Protein AF-A0AAV5M7M3-F1 (afdb_monomer)

InterPro domains:
  IPR002885 Pentatricopeptide repeat [PF13812] (5-54)
  IPR011990 Tetratricopeptide-like helical domain superfamily [G3DSA:1.25.40.10] (1-97)

Structure (mmCIF, N/CA/C/O backbone):
data_AF-A0AAV5M7M3-F1
#
_entry.id   AF-A0AAV5M7M3-F1
#
loop_
_atom_site.group_PDB
_atom_site.id
_atom_site.type_symbol
_atom_site.label_atom_id
_atom_site.label_alt_id
_atom_site.label_comp_id
_atom_site.label_asym_id
_atom_site.label_entity_id
_atom_site.label_seq_id
_atom_site.pdbx_PDB_ins_code
_atom_site.Cartn_x
_atom_site.Cartn_y
_atom_site.Cartn_z
_atom_site.occupancy
_atom_site.B_iso_or_equiv
_atom_site.auth_seq_id
_atom_site.auth_comp_id
_atom_site.auth_asym_id
_atom_site.auth_atom_id
_atom_site.pdbx_PDB_model_num
ATOM 1 N N . MET A 1 1 ? -18.476 0.295 30.606 1.00 34.88 1 MET A N 1
ATOM 2 C CA . MET A 1 1 ? -18.534 1.299 29.523 1.00 34.88 1 MET A CA 1
ATOM 3 C C . MET A 1 1 ? -17.554 0.886 28.444 1.00 34.88 1 MET A C 1
ATOM 5 O O . MET A 1 1 ? -16.357 0.912 28.689 1.00 34.88 1 MET A O 1
ATOM 9 N N . LYS A 1 2 ? -18.051 0.419 27.298 1.00 36.88 2 LYS A N 1
ATOM 10 C CA . LYS A 1 2 ? -17.231 0.158 26.115 1.00 36.88 2 LYS A CA 1
ATOM 11 C C . LYS A 1 2 ? -17.324 1.443 25.297 1.00 36.88 2 LYS A C 1
ATOM 13 O O . LYS A 1 2 ? -18.397 1.744 24.792 1.00 36.88 2 LYS A O 1
ATOM 18 N N . PHE A 1 3 ? -16.280 2.268 25.300 1.00 45.84 3 PHE A N 1
ATOM 19 C CA . PHE A 1 3 ? -16.227 3.384 24.362 1.00 45.84 3 PHE A CA 1
ATOM 20 C C . PHE A 1 3 ? -16.060 2.755 22.980 1.00 45.84 3 PHE A C 1
ATOM 22 O O . PHE A 1 3 ? -14.995 2.225 22.670 1.00 45.84 3 PHE A O 1
ATOM 29 N N . GLU A 1 4 ? -17.126 2.736 22.185 1.00 44.97 4 GLU A N 1
ATOM 30 C CA . GLU A 1 4 ? -17.016 2.542 20.742 1.00 44.97 4 GLU A CA 1
ATOM 31 C C . GLU A 1 4 ? -16.310 3.776 20.184 1.00 44.97 4 GLU A C 1
ATOM 33 O O . GLU A 1 4 ? -16.923 4.761 19.784 1.00 44.97 4 GLU A O 1
ATOM 38 N N . ILE A 1 5 ? -14.980 3.762 20.260 1.00 58.16 5 ILE A N 1
ATOM 39 C CA . ILE A 1 5 ? -14.150 4.703 19.524 1.00 58.16 5 ILE A CA 1
ATOM 40 C C . ILE A 1 5 ? -14.152 4.178 18.095 1.00 58.16 5 ILE A C 1
ATOM 42 O O . ILE A 1 5 ? -13.305 3.360 17.741 1.00 58.16 5 ILE A O 1
ATOM 46 N N . THR A 1 6 ? -15.135 4.589 17.296 1.00 62.34 6 THR A N 1
ATOM 47 C CA . THR A 1 6 ? -15.094 4.360 15.851 1.00 62.34 6 THR A CA 1
ATOM 48 C C . THR A 1 6 ? -13.824 5.032 15.335 1.00 62.34 6 THR A C 1
ATOM 50 O O . THR A 1 6 ? -13.696 6.256 15.473 1.00 62.34 6 THR A O 1
ATOM 53 N N . PRO A 1 7 ? -12.841 4.277 14.818 1.00 70.00 7 PRO A N 1
ATOM 54 C CA . PRO A 1 7 ? -11.590 4.869 14.386 1.00 70.00 7 PRO A CA 1
ATOM 55 C C . PRO A 1 7 ? -11.879 5.844 13.248 1.00 70.00 7 PRO A C 1
ATOM 57 O O . PRO A 1 7 ? -12.547 5.515 12.269 1.00 70.00 7 PRO A O 1
ATOM 60 N N . SER A 1 8 ? -11.404 7.078 13.386 1.00 83.62 8 SER A N 1
ATOM 61 C CA . SER A 1 8 ? -11.532 8.054 12.309 1.00 83.62 8 SER A CA 1
ATOM 62 C C . SER A 1 8 ? -10.605 7.681 11.149 1.00 83.62 8 SER A C 1
ATOM 64 O O . SER A 1 8 ? -9.599 6.990 11.336 1.00 83.62 8 SER A O 1
ATOM 66 N N . LEU A 1 9 ? -10.881 8.200 9.950 1.00 86.69 9 LEU A N 1
ATOM 67 C CA . LEU A 1 9 ? -9.973 8.028 8.814 1.00 86.69 9 LEU A CA 1
ATOM 68 C C . LEU A 1 9 ? -8.552 8.530 9.130 1.00 86.69 9 LEU A C 1
ATOM 70 O O . LEU A 1 9 ? -7.577 7.922 8.697 1.00 86.69 9 LEU A O 1
ATOM 74 N N . GLU A 1 10 ? -8.422 9.599 9.921 1.00 87.00 10 GLU A N 1
ATOM 75 C CA . GLU A 1 10 ? -7.118 10.095 10.380 1.00 87.00 10 GLU A CA 1
ATOM 76 C C . GLU A 1 10 ? -6.425 9.112 11.324 1.00 87.00 10 GLU A C 1
ATOM 78 O O . GLU A 1 10 ? -5.230 8.863 11.185 1.00 87.00 10 GLU A O 1
ATOM 83 N N . SER A 1 11 ? -7.173 8.468 12.223 1.00 89.50 11 SER A N 1
ATOM 84 C CA . SER A 1 11 ? -6.635 7.406 13.081 1.00 89.50 11 SER A CA 1
ATOM 85 C C . SER A 1 11 ? -6.074 6.256 12.241 1.00 89.50 11 SER A C 1
ATOM 87 O O . SER A 1 11 ? -4.975 5.773 12.507 1.00 89.50 11 SER A O 1
ATOM 89 N N . TYR A 1 12 ? -6.779 5.862 11.178 1.00 92.00 12 TYR A N 1
ATOM 90 C CA . TYR A 1 12 ? -6.289 4.851 10.246 1.00 92.00 12 TYR A CA 1
ATOM 91 C C . TYR A 1 12 ? -5.041 5.282 9.474 1.00 92.00 12 TYR A C 1
ATOM 93 O O . TYR A 1 12 ? -4.117 4.479 9.328 1.00 92.00 12 TYR A O 1
ATOM 101 N N . LYS A 1 13 ? -4.967 6.540 9.019 1.00 91.12 13 LYS A N 1
ATOM 102 C CA . LYS A 1 13 ? -3.761 7.076 8.364 1.00 91.12 13 LYS A CA 1
ATOM 103 C C . LYS A 1 13 ? -2.543 6.972 9.269 1.00 91.12 13 LYS A C 1
ATOM 105 O O . LYS A 1 13 ? -1.495 6.511 8.820 1.00 91.12 13 LYS A O 1
ATOM 110 N N . GLU A 1 14 ? -2.679 7.372 10.529 1.00 91.81 14 GLU A N 1
ATOM 111 C CA . GLU A 1 14 ? -1.580 7.307 11.493 1.00 91.81 14 GLU A CA 1
ATOM 112 C C . GLU A 1 14 ? -1.177 5.860 11.799 1.00 91.81 14 GLU A C 1
ATOM 114 O O . GLU A 1 14 ? 0.015 5.549 11.823 1.00 91.81 14 GLU A O 1
ATOM 119 N N . LEU A 1 15 ? -2.141 4.940 11.922 1.00 93.12 15 LEU A N 1
ATOM 120 C CA . LEU A 1 15 ? -1.844 3.515 12.086 1.00 93.12 15 LEU A CA 1
ATOM 121 C C . LEU A 1 15 ? -1.104 2.932 10.876 1.00 93.12 15 LEU A C 1
ATOM 123 O O . LEU A 1 15 ? -0.142 2.185 11.059 1.00 93.12 15 LEU A O 1
ATOM 127 N N . ILE A 1 16 ? -1.500 3.286 9.649 1.00 94.19 16 ILE A N 1
ATOM 128 C CA . ILE A 1 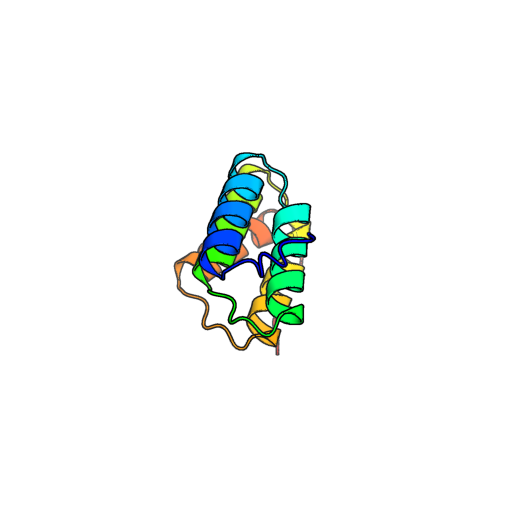16 ? -0.799 2.858 8.430 1.00 94.19 16 ILE A CA 1
ATOM 129 C C . ILE A 1 16 ? 0.631 3.397 8.426 1.00 94.19 16 ILE A C 1
ATOM 131 O O . ILE A 1 16 ? 1.561 2.614 8.241 1.00 94.19 16 ILE A O 1
ATOM 135 N N . LYS A 1 17 ? 0.830 4.696 8.687 1.00 92.81 17 LYS A N 1
ATOM 136 C CA . LYS A 1 17 ? 2.173 5.299 8.767 1.00 92.81 17 LYS A CA 1
ATOM 137 C C . LYS A 1 17 ? 3.045 4.593 9.801 1.00 92.81 17 LYS A C 1
ATOM 139 O O . LYS A 1 17 ? 4.188 4.255 9.501 1.00 92.81 17 LYS A O 1
ATOM 144 N N . PHE A 1 18 ? 2.499 4.331 10.988 1.00 94.44 18 PHE A N 1
ATOM 145 C CA . PHE A 1 18 ? 3.191 3.605 12.050 1.00 94.44 18 PHE A CA 1
ATOM 146 C C . PHE A 1 18 ? 3.557 2.173 11.636 1.00 9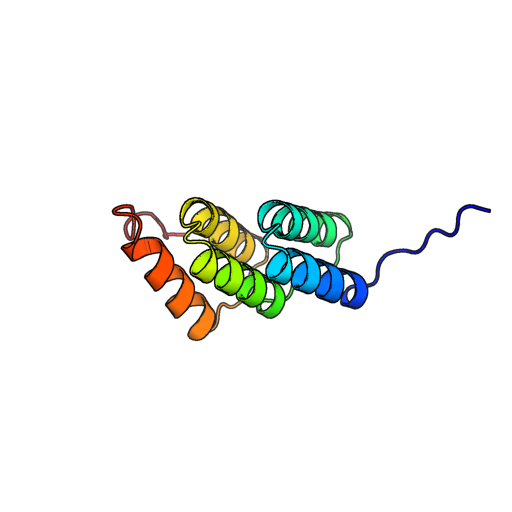4.44 18 PHE A C 1
ATOM 148 O O . PHE A 1 18 ? 4.665 1.703 11.901 1.00 94.44 18 PHE A O 1
ATOM 155 N N . CYS A 1 19 ? 2.651 1.465 10.959 1.00 93.81 19 CYS A N 1
ATOM 156 C CA . CYS A 1 19 ? 2.928 0.125 10.448 1.00 93.81 19 CYS A CA 1
ATOM 157 C C . CYS A 1 19 ? 4.026 0.152 9.378 1.00 93.81 19 CYS A C 1
ATOM 159 O O . CYS A 1 19 ? 4.928 -0.684 9.420 1.00 93.81 19 CYS A O 1
ATOM 161 N N . CYS A 1 20 ? 3.989 1.126 8.467 1.00 92.88 20 CYS A N 1
ATOM 162 C CA . CYS A 1 20 ? 5.003 1.328 7.435 1.00 92.88 20 CYS A CA 1
ATOM 163 C C . CYS A 1 20 ? 6.387 1.595 8.040 1.00 92.88 20 CYS A C 1
ATOM 165 O O . CYS A 1 20 ? 7.335 0.890 7.698 1.00 92.88 20 CYS A O 1
ATOM 167 N N . SER A 1 21 ? 6.499 2.526 8.996 1.00 91.94 21 SER A N 1
ATOM 168 C CA . SER A 1 21 ? 7.772 2.825 9.673 1.00 91.94 21 SER A CA 1
ATOM 169 C C . SER A 1 21 ? 8.287 1.655 10.519 1.00 91.94 21 SER A C 1
ATOM 171 O O . SER A 1 21 ? 9.493 1.468 10.658 1.00 91.94 21 SER A O 1
ATOM 173 N N . SER A 1 22 ? 7.381 0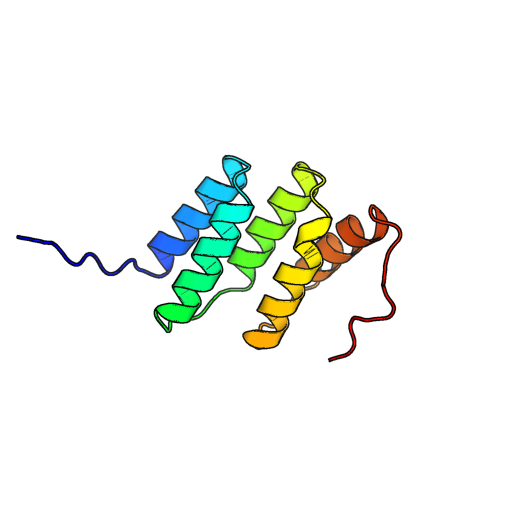.815 11.026 1.00 92.38 22 SER A N 1
ATOM 174 C CA . SER A 1 22 ? 7.707 -0.410 11.766 1.00 92.38 22 SER A CA 1
ATOM 175 C C . SER A 1 22 ? 7.955 -1.633 10.872 1.00 92.38 22 SER A C 1
ATOM 177 O O . SER A 1 22 ? 8.079 -2.740 11.395 1.00 92.38 22 SER A O 1
ATOM 179 N N . ARG A 1 23 ? 7.979 -1.474 9.539 1.00 87.31 23 ARG A N 1
ATOM 180 C CA . ARG A 1 23 ? 8.102 -2.565 8.548 1.00 87.31 23 ARG A CA 1
ATOM 181 C C . ARG A 1 23 ? 7.016 -3.650 8.660 1.00 87.31 23 ARG A C 1
ATOM 183 O O . ARG A 1 23 ? 7.180 -4.764 8.177 1.00 87.31 23 ARG A O 1
ATOM 190 N N . LYS A 1 24 ? 5.868 -3.333 9.262 1.00 90.94 24 LYS A N 1
ATOM 191 C CA . LYS A 1 24 ? 4.713 -4.234 9.416 1.00 90.94 24 LYS A CA 1
ATOM 192 C C . LYS A 1 24 ? 3.744 -4.062 8.249 1.00 90.94 24 LYS A C 1
ATOM 194 O O . LYS A 1 24 ? 2.583 -3.701 8.434 1.00 90.94 24 LYS A O 1
ATOM 199 N N . VAL A 1 25 ? 4.222 -4.295 7.029 1.00 90.00 25 VAL A N 1
ATOM 200 C CA . VAL A 1 25 ? 3.471 -3.914 5.824 1.00 90.00 25 VAL A CA 1
ATOM 201 C C . VAL A 1 25 ? 2.198 -4.745 5.615 1.00 90.00 25 VAL A C 1
ATOM 203 O O . VAL A 1 25 ? 1.183 -4.216 5.167 1.00 90.00 25 VAL A O 1
ATOM 206 N N . GLN A 1 26 ? 2.204 -6.019 6.016 1.00 90.12 26 GLN A N 1
ATOM 207 C CA . GLN A 1 26 ? 0.995 -6.857 6.011 1.00 90.12 26 GLN A CA 1
ATOM 208 C C . GLN A 1 26 ? -0.113 -6.259 6.885 1.00 90.12 26 GLN A C 1
ATOM 210 O O . GLN A 1 26 ? -1.247 -6.135 6.440 1.00 90.12 26 GLN A O 1
ATOM 215 N N . LEU A 1 27 ? 0.237 -5.795 8.090 1.00 92.38 27 LEU A N 1
ATOM 216 C CA . LEU A 1 27 ? -0.721 -5.166 8.996 1.00 92.38 27 LEU A CA 1
ATOM 217 C C . LEU A 1 27 ? -1.275 -3.862 8.406 1.00 92.38 27 LEU A C 1
ATOM 219 O O . LEU A 1 27 ? -2.467 -3.595 8.522 1.00 92.38 27 LEU A O 1
ATOM 223 N N . ALA A 1 28 ? -0.438 -3.077 7.717 1.00 93.81 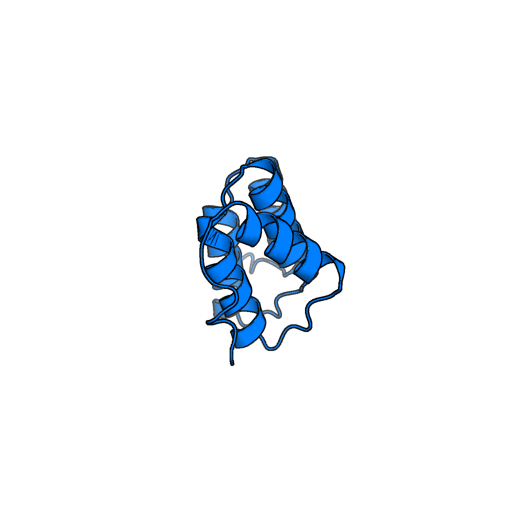28 ALA A N 1
ATOM 224 C CA . ALA A 1 28 ? -0.896 -1.883 7.007 1.00 93.81 28 ALA A CA 1
ATOM 225 C C . ALA A 1 28 ? -1.934 -2.220 5.918 1.00 93.81 28 ALA A C 1
ATOM 227 O O . ALA A 1 28 ? -2.923 -1.507 5.765 1.00 93.81 28 ALA A O 1
ATOM 228 N N . LEU A 1 29 ? -1.749 -3.326 5.192 1.00 91.50 29 LEU A N 1
ATOM 229 C CA . LEU A 1 29 ? -2.717 -3.816 4.205 1.00 91.50 29 LEU A CA 1
ATOM 230 C C . LEU A 1 29 ? -4.008 -4.332 4.842 1.00 91.50 29 LEU A C 1
ATOM 232 O O . LEU A 1 29 ? -5.078 -4.181 4.254 1.00 91.50 29 LEU A O 1
ATOM 236 N N . ASP A 1 30 ? -3.931 -4.945 6.018 1.00 92.31 30 ASP A N 1
ATOM 237 C CA . ASP A 1 30 ? -5.116 -5.406 6.740 1.00 92.31 30 ASP A CA 1
ATOM 238 C C . ASP A 1 30 ? -5.942 -4.223 7.253 1.00 92.31 30 ASP A C 1
ATOM 240 O O . ASP A 1 30 ? -7.163 -4.220 7.104 1.00 92.31 30 ASP A O 1
ATOM 244 N N . ILE A 1 31 ? -5.276 -3.158 7.710 1.00 93.12 31 ILE A N 1
ATOM 245 C CA . ILE A 1 31 ? -5.922 -1.884 8.044 1.00 93.12 31 ILE A CA 1
ATOM 246 C C . ILE A 1 31 ? -6.641 -1.287 6.825 1.00 93.12 31 ILE A C 1
ATOM 248 O O . ILE A 1 31 ? -7.768 -0.820 6.949 1.00 93.12 31 ILE A O 1
ATOM 252 N N . VAL A 1 32 ? -6.040 -1.340 5.634 1.00 92.62 32 VAL A N 1
ATOM 253 C CA . VAL A 1 32 ? -6.694 -0.883 4.395 1.00 92.62 32 VAL A CA 1
ATOM 254 C C . VAL A 1 32 ? -7.993 -1.653 4.106 1.00 92.62 32 VAL A C 1
ATOM 256 O O . VAL A 1 32 ? -8.991 -1.053 3.699 1.00 92.62 32 VAL A O 1
ATOM 259 N N . ASN A 1 33 ? -8.023 -2.965 4.365 1.00 90.56 33 ASN A N 1
ATOM 260 C CA . ASN A 1 33 ? -9.260 -3.741 4.230 1.00 90.56 33 ASN A CA 1
ATOM 261 C C . ASN A 1 33 ? -10.286 -3.336 5.296 1.00 90.56 33 ASN A C 1
ATOM 263 O O . ASN A 1 33 ? -11.469 -3.251 4.980 1.00 90.56 33 ASN A O 1
ATOM 267 N N . GLN A 1 34 ? -9.847 -3.024 6.521 1.00 91.50 34 GLN A N 1
ATOM 268 C CA . GLN A 1 34 ? -10.737 -2.547 7.583 1.00 91.50 34 GLN A CA 1
ATOM 269 C C . GLN A 1 34 ? -11.397 -1.208 7.227 1.00 91.50 34 GLN A C 1
ATOM 271 O O . GLN A 1 34 ? -12.607 -1.089 7.356 1.00 91.50 34 GLN A O 1
ATOM 276 N N . ILE A 1 35 ? -10.642 -0.237 6.693 1.00 90.69 35 ILE A N 1
ATOM 277 C CA . ILE A 1 35 ? -11.193 1.047 6.204 1.00 90.69 35 ILE A CA 1
ATOM 278 C C . ILE A 1 35 ? -12.352 0.793 5.229 1.00 90.69 35 ILE A C 1
ATOM 280 O O . ILE A 1 35 ? -13.382 1.459 5.279 1.00 90.69 35 ILE A O 1
ATOM 284 N N . SER A 1 36 ? -12.183 -0.205 4.361 1.00 86.44 36 SER A N 1
ATOM 285 C CA . SER A 1 36 ? -13.173 -0.588 3.355 1.00 86.44 36 SER A CA 1
ATOM 286 C C . SER A 1 36 ? -14.413 -1.236 3.975 1.00 86.44 36 SER A C 1
ATOM 288 O O . SER A 1 36 ? -15.531 -0.933 3.566 1.00 86.44 36 SER A O 1
ATOM 290 N N . GLN A 1 37 ? -14.224 -2.109 4.969 1.00 88.81 37 GLN A N 1
ATOM 291 C CA . GLN A 1 37 ? -15.311 -2.738 5.729 1.00 88.81 37 GLN A CA 1
ATOM 292 C C . GLN A 1 37 ? -16.112 -1.720 6.542 1.00 88.81 37 GLN A C 1
ATOM 294 O O . GLN A 1 37 ? -17.329 -1.848 6.653 1.00 88.81 37 GLN A O 1
ATOM 299 N N . ASP A 1 38 ? -15.445 -0.678 7.028 1.00 87.62 38 ASP A N 1
ATOM 300 C CA . ASP A 1 38 ? -16.060 0.411 7.785 1.00 87.62 38 ASP A CA 1
ATOM 301 C C . ASP A 1 38 ? -16.745 1.449 6.875 1.00 87.62 38 ASP A C 1
ATOM 303 O O . ASP A 1 38 ? -17.258 2.462 7.350 1.00 87.62 38 ASP A O 1
ATOM 307 N N . GLY A 1 39 ? -16.756 1.223 5.554 1.00 86.44 39 GLY A N 1
ATOM 308 C CA . GLY A 1 39 ? -17.376 2.118 4.573 1.00 86.44 39 GLY A CA 1
ATOM 309 C C . GLY A 1 39 ? -16.655 3.460 4.415 1.00 86.44 39 GLY A C 1
ATOM 310 O O . GLY A 1 39 ? -17.226 4.411 3.879 1.00 86.44 39 GLY A O 1
ATOM 311 N N . LEU A 1 40 ? -15.411 3.559 4.885 1.00 88.62 40 LEU A N 1
ATOM 312 C CA . LEU A 1 40 ? -14.601 4.765 4.796 1.00 88.62 40 LEU A CA 1
ATOM 313 C C . LEU A 1 40 ? -13.868 4.839 3.451 1.00 88.62 40 LEU A C 1
ATOM 315 O O . LEU A 1 40 ? -13.520 3.835 2.828 1.00 88.62 40 LEU A O 1
ATOM 319 N N . SER A 1 41 ? -13.600 6.065 3.000 1.00 87.50 41 SER A N 1
ATOM 320 C CA . SER A 1 41 ? -12.908 6.295 1.731 1.00 87.50 41 SER A CA 1
ATOM 321 C C . SER A 1 41 ? -11.394 6.192 1.900 1.00 87.50 41 SER A C 1
ATOM 323 O O . SER A 1 4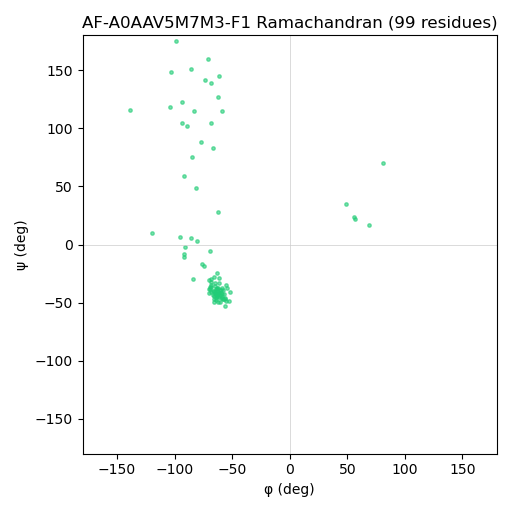1 ? -10.765 7.005 2.583 1.00 87.50 41 SER A O 1
ATOM 325 N N . LEU A 1 42 ? -10.803 5.189 1.256 1.00 91.25 42 LEU A N 1
ATOM 326 C CA . LEU A 1 42 ? -9.360 5.008 1.186 1.00 91.25 42 LEU A CA 1
ATOM 327 C C . LEU A 1 42 ? -8.713 6.114 0.339 1.00 91.25 42 LEU A C 1
ATOM 329 O O . LEU A 1 42 ? -9.216 6.460 -0.727 1.00 91.25 42 LEU A O 1
ATOM 333 N N . SER A 1 43 ? -7.562 6.640 0.768 1.00 91.38 43 SER A N 1
ATOM 334 C CA . SER A 1 43 ? -6.811 7.620 -0.026 1.00 91.38 43 SER A CA 1
ATOM 335 C C . SER A 1 43 ? -5.599 7.000 -0.719 1.00 91.38 43 SER A C 1
ATOM 337 O O . SER A 1 43 ? -4.945 6.094 -0.197 1.00 91.38 43 SER A O 1
ATOM 339 N N . ILE A 1 44 ? -5.247 7.538 -1.891 1.00 92.88 44 ILE A N 1
ATOM 340 C CA . ILE A 1 44 ? -4.056 7.099 -2.632 1.00 92.88 44 ILE A CA 1
ATOM 341 C C . ILE A 1 44 ? -2.760 7.337 -1.840 1.00 92.88 44 ILE A C 1
ATOM 343 O O . ILE A 1 44 ? -1.808 6.570 -1.967 1.00 92.88 44 ILE A O 1
ATOM 347 N N . ASP A 1 45 ? -2.730 8.348 -0.969 1.00 91.44 45 ASP A N 1
ATOM 348 C CA . ASP A 1 45 ? -1.570 8.654 -0.127 1.00 91.44 45 ASP A CA 1
ATOM 349 C C . ASP A 1 45 ? -1.270 7.546 0.887 1.00 91.44 45 ASP A C 1
ATOM 351 O O . ASP A 1 45 ? -0.102 7.232 1.123 1.00 91.44 45 ASP A O 1
ATOM 355 N N . MET A 1 46 ? -2.305 6.893 1.432 1.00 92.75 46 MET A N 1
ATOM 356 C CA . MET A 1 46 ? -2.124 5.724 2.301 1.00 92.75 46 MET A CA 1
ATOM 357 C C . MET A 1 46 ? -1.452 4.577 1.541 1.00 92.75 46 MET A C 1
ATOM 359 O O . MET A 1 46 ? -0.522 3.952 2.048 1.00 92.75 46 MET A O 1
ATOM 363 N N . LEU A 1 47 ? -1.866 4.338 0.293 1.00 94.19 47 LEU A N 1
ATOM 364 C CA . LEU A 1 47 ? -1.268 3.306 -0.555 1.00 94.19 47 LEU A CA 1
ATOM 365 C C . LEU A 1 47 ? 0.157 3.662 -0.988 1.00 94.19 47 LEU A C 1
ATOM 367 O O . LEU A 1 47 ? 1.018 2.787 -1.026 1.00 94.19 47 LEU A O 1
ATOM 371 N N . ASN A 1 48 ? 0.440 4.940 -1.251 1.00 94.12 48 ASN A N 1
ATOM 372 C CA . ASN A 1 48 ? 1.794 5.418 -1.533 1.00 94.12 48 ASN A CA 1
ATOM 373 C C . ASN A 1 48 ? 2.734 5.223 -0.336 1.00 94.12 48 ASN A C 1
ATOM 375 O O . ASN A 1 48 ? 3.889 4.847 -0.535 1.00 94.12 48 ASN A O 1
ATOM 379 N N . CYS A 1 49 ? 2.243 5.427 0.892 1.00 94.00 49 CYS A N 1
ATOM 380 C CA . CYS A 1 49 ? 2.996 5.142 2.115 1.00 94.00 49 CYS A CA 1
ATOM 381 C C . CYS A 1 49 ? 3.357 3.651 2.208 1.00 94.00 49 CYS A C 1
ATOM 383 O O . CYS A 1 49 ? 4.512 3.307 2.460 1.00 94.00 49 CYS A O 1
ATOM 385 N N . ILE A 1 50 ? 2.398 2.769 1.917 1.00 94.56 50 ILE A N 1
ATOM 386 C CA . ILE A 1 50 ? 2.628 1.320 1.898 1.00 94.56 50 ILE A CA 1
ATOM 387 C C . ILE A 1 50 ? 3.622 0.930 0.797 1.00 94.56 50 ILE A C 1
ATOM 389 O O . ILE A 1 50 ? 4.567 0.193 1.061 1.00 94.56 50 ILE A O 1
ATOM 393 N N . LEU A 1 51 ? 3.466 1.454 -0.423 1.00 93.00 51 LEU A N 1
ATOM 394 C CA . LEU A 1 51 ? 4.392 1.201 -1.533 1.00 93.00 51 LEU A CA 1
ATOM 395 C C . LEU A 1 51 ? 5.822 1.644 -1.217 1.00 93.00 51 LEU A C 1
ATOM 397 O O . LEU A 1 51 ? 6.767 0.967 -1.613 1.00 93.00 51 LEU A O 1
ATOM 401 N N . HIS A 1 52 ? 5.988 2.761 -0.509 1.00 92.56 52 HIS A N 1
ATOM 402 C CA . HIS A 1 52 ? 7.304 3.212 -0.074 1.00 92.56 52 HIS A CA 1
ATOM 403 C C . HIS A 1 52 ? 7.940 2.221 0.910 1.00 92.56 52 HIS A C 1
ATOM 405 O O . HIS A 1 52 ? 9.067 1.792 0.683 1.00 92.56 52 HIS A O 1
ATOM 411 N N . ALA A 1 53 ? 7.192 1.770 1.921 1.00 92.44 53 ALA A N 1
ATOM 412 C CA . ALA A 1 53 ? 7.679 0.762 2.863 1.00 92.44 53 ALA A CA 1
ATOM 413 C C . ALA A 1 53 ? 8.006 -0.578 2.176 1.00 92.44 53 ALA A C 1
ATOM 415 O O . ALA A 1 53 ? 8.992 -1.227 2.518 1.00 92.44 53 ALA A O 1
ATOM 416 N N . LEU A 1 54 ? 7.221 -0.991 1.172 1.00 90.62 54 LEU A N 1
ATOM 417 C CA . LEU A 1 54 ? 7.537 -2.172 0.358 1.00 90.62 54 LEU A CA 1
ATOM 418 C C . LEU A 1 54 ? 8.856 -2.010 -0.401 1.00 90.62 54 LEU A C 1
ATOM 420 O O . LEU A 1 54 ? 9.627 -2.965 -0.490 1.00 90.62 54 LEU A O 1
ATOM 424 N N . GLU A 1 55 ? 9.121 -0.820 -0.947 1.00 89.19 55 GLU A N 1
ATOM 425 C CA . GLU A 1 55 ? 10.363 -0.511 -1.664 1.00 89.19 55 GLU A CA 1
ATOM 426 C C . GLU A 1 55 ? 11.589 -0.607 -0.752 1.00 89.19 55 GLU A C 1
ATOM 428 O O . GLU A 1 55 ? 12.582 -1.217 -1.154 1.00 89.19 55 GLU A O 1
ATOM 433 N N . GLU A 1 56 ? 11.493 -0.091 0.476 1.00 88.62 56 GLU A N 1
ATOM 434 C CA . GLU A 1 56 ? 12.551 -0.166 1.495 1.00 88.62 56 GLU A CA 1
ATOM 435 C C . GLU A 1 56 ? 12.762 -1.579 2.058 1.00 88.62 56 GLU A C 1
ATOM 437 O O . GLU A 1 56 ? 13.875 -1.941 2.443 1.00 88.62 56 GLU A O 1
ATOM 442 N N . ASN A 1 57 ? 11.704 -2.393 2.103 1.00 85.00 57 ASN A N 1
ATOM 443 C CA . ASN A 1 57 ? 11.761 -3.778 2.583 1.00 85.00 57 ASN A CA 1
ATOM 444 C C . ASN A 1 57 ? 12.042 -4.797 1.469 1.00 85.00 57 ASN A C 1
ATOM 446 O O . ASN A 1 57 ? 12.156 -5.987 1.747 1.00 85.00 57 ASN A O 1
ATOM 450 N N . HIS A 1 58 ? 12.151 -4.353 0.211 1.00 83.00 58 HIS A N 1
ATOM 451 C CA . HIS A 1 58 ? 12.278 -5.213 -0.972 1.00 83.00 58 HIS A CA 1
ATOM 452 C C . HIS A 1 58 ? 11.136 -6.244 -1.126 1.00 83.00 58 HIS A C 1
ATOM 454 O O . HIS A 1 58 ? 11.274 -7.253 -1.823 1.00 83.00 58 HIS A O 1
ATOM 460 N N . GLU A 1 59 ? 9.971 -5.976 -0.530 1.00 81.56 59 GLU A N 1
ATOM 461 C CA . GLU A 1 59 ? 8.810 -6.871 -0.513 1.00 81.56 59 GLU A CA 1
ATOM 462 C C . GLU A 1 59 ? 7.950 -6.713 -1.777 1.00 81.56 59 GLU A C 1
ATOM 464 O O . GLU A 1 59 ? 6.861 -6.141 -1.788 1.00 81.56 59 GLU A O 1
ATOM 469 N N . CYS A 1 60 ? 8.430 -7.258 -2.890 1.00 82.75 60 CYS A N 1
ATOM 470 C CA . CYS A 1 60 ? 7.790 -7.059 -4.194 1.00 82.75 60 CYS A CA 1
ATOM 471 C C . CYS A 1 60 ? 6.483 -7.873 -4.371 1.00 82.75 60 CYS A C 1
ATOM 473 O O . CYS A 1 60 ? 5.640 -7.527 -5.199 1.00 82.75 60 CYS A O 1
ATOM 475 N N . ASN A 1 61 ? 6.261 -8.910 -3.550 1.00 83.19 61 ASN A N 1
ATOM 476 C CA . ASN A 1 61 ? 5.098 -9.810 -3.642 1.00 83.19 61 ASN A CA 1
ATOM 477 C C . ASN A 1 61 ? 3.750 -9.103 -3.409 1.00 83.19 61 ASN A C 1
ATOM 479 O O . ASN A 1 61 ? 2.708 -9.575 -3.869 1.00 83.19 61 ASN A O 1
ATOM 483 N N . LEU A 1 62 ? 3.751 -7.981 -2.683 1.00 87.06 62 LEU A N 1
ATOM 484 C CA . LEU A 1 62 ? 2.529 -7.288 -2.268 1.00 87.06 62 LEU A CA 1
ATOM 485 C C . LEU A 1 62 ? 2.062 -6.196 -3.232 1.00 87.06 62 LEU A C 1
ATOM 487 O O . LEU A 1 62 ? 0.936 -5.714 -3.102 1.00 87.06 62 LEU A O 1
ATOM 491 N N . VAL A 1 63 ? 2.860 -5.856 -4.248 1.00 87.56 63 VAL A N 1
ATOM 492 C CA . VAL A 1 63 ? 2.504 -4.826 -5.240 1.00 87.56 63 VAL A CA 1
ATOM 493 C C . VAL A 1 63 ? 1.197 -5.160 -5.955 1.00 87.56 63 VAL A C 1
ATOM 495 O O . VAL A 1 63 ? 0.364 -4.281 -6.164 1.00 87.56 63 VAL A O 1
ATOM 498 N N . ARG A 1 64 ? 0.970 -6.440 -6.273 1.00 85.75 64 ARG A N 1
ATOM 499 C CA . ARG A 1 64 ? -0.272 -6.893 -6.913 1.00 85.75 64 ARG A CA 1
ATOM 500 C C . ARG A 1 64 ? -1.497 -6.666 -6.025 1.00 85.75 64 ARG A C 1
ATOM 502 O O . ARG A 1 64 ? -2.551 -6.297 -6.535 1.00 85.75 64 ARG A O 1
ATOM 509 N N . ARG A 1 65 ? -1.363 -6.858 -4.707 1.00 88.12 65 ARG A N 1
ATOM 510 C CA . ARG A 1 65 ? -2.453 -6.605 -3.752 1.00 88.12 65 ARG A CA 1
ATOM 511 C C . ARG A 1 65 ? -2.774 -5.112 -3.706 1.00 88.12 65 ARG A C 1
ATOM 513 O O . ARG A 1 65 ? -3.942 -4.760 -3.801 1.00 88.12 65 ARG A O 1
ATOM 520 N N . ILE A 1 66 ? -1.757 -4.246 -3.681 1.00 90.12 66 ILE A N 1
ATOM 521 C CA . ILE A 1 66 ? -1.952 -2.790 -3.774 1.00 90.12 66 ILE A CA 1
ATOM 522 C C . ILE A 1 66 ? -2.653 -2.400 -5.078 1.00 90.12 66 ILE A C 1
ATOM 524 O O . ILE A 1 66 ? -3.614 -1.640 -5.039 1.00 90.12 66 ILE A O 1
ATOM 528 N N . TYR A 1 67 ? -2.219 -2.941 -6.221 1.00 88.81 67 TYR A N 1
ATOM 529 C CA . TYR A 1 67 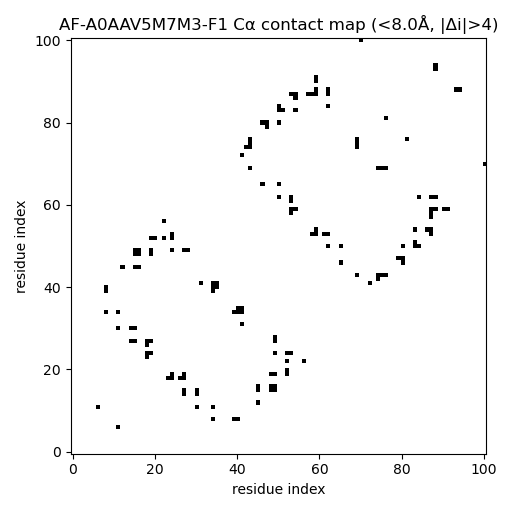? -2.867 -2.664 -7.505 1.00 88.81 67 TYR A CA 1
ATOM 530 C C . TYR A 1 67 ? -4.350 -3.044 -7.492 1.00 88.81 67 TYR A C 1
ATOM 532 O O . TYR A 1 67 ? -5.197 -2.243 -7.876 1.00 88.81 67 TYR A O 1
ATOM 540 N N . SER A 1 68 ? -4.665 -4.239 -6.982 1.00 88.94 68 SER A N 1
ATOM 541 C CA . SER A 1 68 ? -6.046 -4.699 -6.838 1.00 88.94 68 SER A CA 1
ATOM 542 C C . SER A 1 68 ? -6.871 -3.735 -5.991 1.00 88.94 68 SER A C 1
ATOM 544 O O . SER A 1 68 ? -7.993 -3.422 -6.365 1.00 88.94 68 SER A O 1
ATOM 546 N N . VAL A 1 69 ? -6.318 -3.228 -4.885 1.00 90.00 69 VAL A N 1
ATOM 547 C CA . VAL A 1 69 ? -7.000 -2.239 -4.040 1.00 90.00 69 VAL A CA 1
ATOM 548 C C . VAL A 1 69 ? -7.250 -0.938 -4.809 1.00 90.00 69 VAL A C 1
ATOM 550 O O . 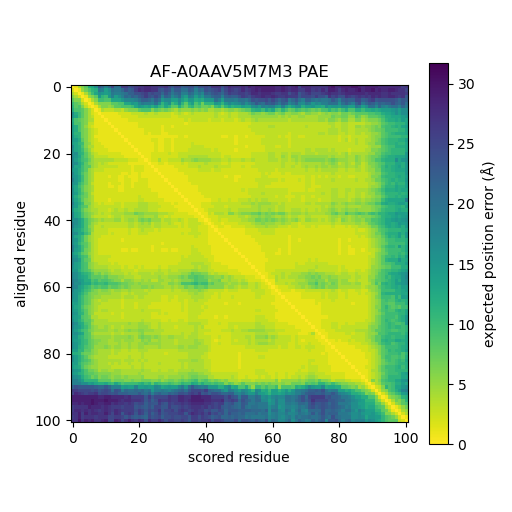VAL A 1 69 ? -8.360 -0.417 -4.764 1.00 90.00 69 VAL A O 1
ATOM 553 N N . ILE A 1 70 ? -6.271 -0.428 -5.565 1.00 89.94 70 ILE A N 1
ATOM 554 C CA . ILE A 1 70 ? -6.452 0.781 -6.392 1.00 89.94 70 ILE A CA 1
ATOM 555 C C . ILE A 1 70 ? -7.626 0.599 -7.364 1.00 89.94 70 ILE A C 1
ATOM 557 O O . ILE A 1 70 ? -8.489 1.472 -7.442 1.00 89.94 70 ILE A O 1
ATOM 561 N N . CYS A 1 71 ? -7.686 -0.541 -8.057 1.00 89.25 71 CYS A N 1
ATOM 562 C CA . CYS A 1 71 ? -8.758 -0.860 -8.998 1.00 89.25 71 CYS A CA 1
ATOM 563 C C . CYS A 1 71 ? -10.118 -1.016 -8.301 1.00 89.25 71 CYS A C 1
ATOM 565 O O . CYS A 1 71 ? -11.087 -0.390 -8.719 1.00 89.25 71 CYS A O 1
ATOM 567 N N . CYS A 1 72 ? -10.197 -1.802 -7.222 1.00 89.31 72 CYS A N 1
ATOM 568 C CA . CYS A 1 72 ? -11.448 -2.052 -6.497 1.00 89.31 72 CYS A CA 1
ATOM 569 C C . CYS A 1 72 ? -12.054 -0.775 -5.902 1.00 89.31 72 CYS A C 1
ATOM 571 O O . CYS A 1 72 ? -13.273 -0.642 -5.847 1.00 89.31 72 CYS A O 1
ATOM 573 N N . HIS A 1 73 ? -11.212 0.173 -5.487 1.00 87.81 73 HIS A N 1
ATOM 574 C CA . HIS A 1 73 ? -11.648 1.444 -4.910 1.00 87.81 73 HIS A CA 1
ATOM 575 C C . HIS A 1 73 ? -11.731 2.587 -5.930 1.00 87.81 73 HIS A C 1
ATOM 577 O O . HIS A 1 73 ? -11.965 3.728 -5.535 1.00 87.81 73 HIS A O 1
ATOM 583 N N . ASN A 1 74 ? -11.539 2.308 -7.228 1.00 89.38 74 ASN A N 1
ATOM 584 C CA . ASN A 1 74 ? -11.494 3.313 -8.298 1.00 89.38 74 ASN A CA 1
ATOM 585 C C . ASN A 1 74 ? -10.569 4.501 -7.968 1.00 89.38 74 ASN A C 1
ATOM 587 O O . ASN A 1 74 ? -10.845 5.652 -8.320 1.00 89.38 74 ASN A O 1
ATOM 591 N N . LEU A 1 75 ? -9.470 4.233 -7.260 1.00 90.25 75 LEU A N 1
ATOM 592 C CA . LEU A 1 75 ? -8.519 5.268 -6.883 1.00 90.25 75 LEU A CA 1
ATOM 593 C C . LEU A 1 75 ? -7.720 5.678 -8.110 1.00 90.25 75 LEU A C 1
ATOM 595 O O . LEU A 1 75 ? -7.330 4.842 -8.922 1.00 90.25 75 LEU A O 1
ATOM 599 N N . LYS A 1 76 ? -7.433 6.974 -8.228 1.00 91.81 76 LYS A N 1
ATOM 600 C CA . LYS A 1 76 ? -6.588 7.494 -9.300 1.00 91.81 76 LYS A CA 1
ATOM 601 C C . LYS A 1 76 ? -5.122 7.467 -8.850 1.00 91.81 76 LYS A C 1
ATOM 603 O O . LYS A 1 76 ? -4.727 8.343 -8.078 1.00 91.81 76 LYS A O 1
ATOM 608 N N . PRO A 1 77 ? -4.308 6.493 -9.299 1.00 89.75 77 PRO A N 1
ATOM 609 C CA . PRO A 1 77 ? -2.877 6.502 -9.024 1.00 89.75 77 PRO A CA 1
ATOM 610 C C . PRO A 1 77 ? -2.228 7.745 -9.635 1.00 89.75 77 PRO A C 1
ATOM 612 O O . PRO A 1 77 ? -2.617 8.206 -10.711 1.00 89.75 77 PRO A O 1
ATOM 615 N N . ASN A 1 78 ? -1.225 8.285 -8.946 1.00 92.38 78 ASN A N 1
ATOM 616 C CA . ASN A 1 78 ? -0.415 9.384 -9.462 1.00 92.38 78 ASN A CA 1
ATOM 617 C C . ASN A 1 78 ? 0.909 8.850 -10.040 1.00 92.38 78 ASN A C 1
ATOM 619 O O . ASN A 1 78 ? 1.207 7.655 -9.964 1.00 92.38 78 ASN A O 1
ATOM 623 N N . ALA A 1 79 ? 1.705 9.736 -10.644 1.00 92.00 79 ALA A N 1
ATOM 624 C CA . ALA A 1 79 ? 2.986 9.362 -11.247 1.00 92.00 79 ALA A CA 1
ATOM 625 C C . ALA A 1 79 ? 3.912 8.644 -10.251 1.00 92.00 79 ALA A C 1
ATOM 627 O O . ALA A 1 79 ? 4.587 7.680 -10.607 1.00 92.00 79 ALA A O 1
ATOM 628 N N . GLU A 1 80 ? 3.892 9.075 -8.991 1.00 90.94 80 GLU A N 1
ATOM 629 C CA . GLU A 1 80 ? 4.710 8.499 -7.934 1.00 90.94 80 GLU A CA 1
ATOM 630 C C . GLU A 1 80 ? 4.249 7.083 -7.547 1.00 90.94 80 GLU A C 1
ATOM 632 O O . GLU A 1 80 ? 5.081 6.194 -7.351 1.00 90.94 80 GLU A O 1
ATOM 637 N N . THR A 1 81 ? 2.935 6.835 -7.517 1.00 90.38 81 THR A N 1
ATOM 638 C CA . THR A 1 81 ? 2.366 5.492 -7.335 1.00 90.38 81 THR A CA 1
ATOM 639 C C . THR A 1 81 ? 2.901 4.536 -8.399 1.00 90.38 81 THR A C 1
ATOM 641 O O . THR A 1 81 ? 3.468 3.493 -8.072 1.00 90.38 81 THR A O 1
ATOM 644 N N . PHE A 1 82 ? 2.789 4.913 -9.677 1.00 89.25 82 PHE A N 1
ATOM 645 C CA . PHE A 1 82 ? 3.265 4.079 -10.782 1.00 89.25 82 PHE A CA 1
ATOM 646 C C . PHE A 1 82 ? 4.777 3.873 -10.747 1.00 89.25 82 PHE A C 1
ATOM 648 O O . PHE A 1 82 ? 5.235 2.745 -10.924 1.00 89.25 82 PHE A O 1
ATOM 655 N N . ARG A 1 83 ? 5.557 4.924 -10.465 1.00 90.94 83 ARG A N 1
ATOM 656 C CA . ARG A 1 83 ? 7.019 4.839 -10.363 1.00 90.94 83 ARG A CA 1
ATOM 657 C C . ARG A 1 83 ? 7.445 3.771 -9.353 1.00 90.94 83 ARG A C 1
ATOM 659 O O . ARG A 1 83 ? 8.273 2.921 -9.679 1.00 90.94 83 ARG A O 1
ATOM 666 N N . ARG A 1 84 ? 6.852 3.776 -8.153 1.00 91.06 84 ARG A N 1
ATOM 667 C CA . ARG A 1 84 ? 7.144 2.783 -7.103 1.00 91.06 84 ARG A CA 1
ATOM 668 C C . ARG A 1 84 ? 6.699 1.379 -7.494 1.00 91.06 84 ARG A C 1
ATOM 670 O O . ARG A 1 84 ? 7.457 0.427 -7.327 1.00 91.06 84 ARG A O 1
ATOM 677 N N . MET A 1 85 ? 5.498 1.244 -8.053 1.00 89.56 85 MET A N 1
ATOM 678 C CA . MET A 1 85 ? 4.990 -0.053 -8.505 1.00 89.56 85 MET A CA 1
ATOM 679 C C . MET A 1 85 ? 5.879 -0.670 -9.584 1.00 89.56 85 MET A C 1
ATOM 681 O O . MET A 1 85 ? 6.188 -1.855 -9.498 1.00 89.56 85 MET A O 1
ATOM 685 N N . ILE A 1 86 ? 6.333 0.120 -10.559 1.00 86.69 86 ILE A N 1
ATOM 686 C CA . ILE A 1 86 ? 7.253 -0.332 -11.609 1.00 86.69 86 ILE A CA 1
ATOM 687 C C . ILE A 1 86 ? 8.611 -0.699 -11.000 1.00 86.69 86 ILE A C 1
ATOM 689 O O . ILE A 1 86 ? 9.112 -1.783 -11.273 1.00 86.69 86 ILE A O 1
ATOM 693 N N . SER A 1 87 ? 9.176 0.143 -10.126 1.00 87.19 87 SER A N 1
ATOM 694 C CA . SER A 1 87 ? 10.441 -0.132 -9.418 1.00 87.19 87 SER A CA 1
ATOM 695 C C . SER A 1 87 ? 10.415 -1.486 -8.694 1.00 87.19 87 SER A C 1
ATOM 697 O O . SER A 1 87 ? 11.310 -2.315 -8.872 1.00 87.19 87 SER A O 1
ATOM 699 N N . LEU A 1 88 ? 9.352 -1.756 -7.934 1.00 86.56 88 LEU A N 1
ATOM 700 C CA . LEU A 1 88 ? 9.151 -3.028 -7.238 1.00 86.56 88 LEU A CA 1
ATOM 701 C C . LEU A 1 88 ? 8.890 -4.197 -8.205 1.00 86.56 88 LEU A C 1
ATOM 703 O O . LEU A 1 88 ? 9.432 -5.286 -8.028 1.00 86.56 88 LEU A O 1
ATOM 707 N N . SER A 1 89 ? 8.098 -3.972 -9.256 1.00 79.50 89 SER A N 1
ATOM 708 C CA . SER A 1 89 ? 7.730 -5.010 -10.231 1.00 79.50 89 SER A CA 1
ATOM 709 C C . SER A 1 89 ? 8.838 -5.344 -11.223 1.00 79.50 89 SER A C 1
ATOM 711 O O . SER A 1 89 ? 8.749 -6.370 -11.870 1.00 79.50 89 SER A O 1
ATOM 713 N N . VAL A 1 90 ? 9.865 -4.509 -11.388 1.00 73.81 90 VAL A N 1
ATOM 714 C CA . VAL A 1 90 ? 11.045 -4.830 -12.212 1.00 73.81 90 VAL A CA 1
ATOM 715 C C . VAL A 1 90 ? 12.062 -5.645 -11.404 1.00 73.81 90 VAL A C 1
ATOM 717 O O . VAL A 1 90 ? 12.768 -6.483 -11.964 1.00 73.81 90 VAL A O 1
ATOM 720 N N . LYS A 1 91 ? 12.110 -5.454 -10.077 1.00 64.88 91 LYS A N 1
ATOM 721 C CA . LYS A 1 91 ? 12.946 -6.256 -9.164 1.00 64.88 91 LYS A CA 1
ATOM 722 C C . LYS A 1 91 ? 12.461 -7.709 -9.051 1.00 64.88 91 LYS A C 1
ATOM 724 O O . LYS A 1 91 ? 13.279 -8.609 -8.877 1.00 64.88 91 LYS A O 1
ATOM 729 N N . MET A 1 92 ? 11.159 -7.960 -9.211 1.00 59.44 92 MET A N 1
ATOM 730 C CA . MET A 1 92 ? 10.605 -9.296 -9.462 1.00 59.44 92 MET A CA 1
ATOM 731 C C . MET A 1 92 ? 10.459 -9.510 -10.965 1.00 59.44 92 MET A C 1
ATOM 733 O O . MET A 1 92 ? 9.753 -8.769 -11.613 1.00 59.44 92 MET A O 1
ATOM 737 N N . LYS A 1 93 ? 11.071 -10.533 -11.557 1.00 58.44 93 LYS A N 1
ATOM 738 C CA . LYS A 1 93 ? 11.045 -10.811 -13.013 1.00 58.44 93 LYS A CA 1
ATOM 739 C C . LYS A 1 93 ? 9.653 -11.121 -13.639 1.00 58.44 93 LYS A C 1
ATOM 741 O O . LYS A 1 93 ? 9.586 -11.870 -14.608 1.00 58.44 93 LYS A O 1
ATOM 746 N N . ILE A 1 94 ? 8.526 -10.628 -13.115 1.00 49.12 94 ILE A N 1
ATOM 747 C CA . ILE A 1 94 ? 7.180 -11.137 -13.419 1.00 49.12 94 ILE A CA 1
ATOM 748 C C . ILE A 1 94 ? 6.136 -10.007 -13.595 1.00 49.12 94 ILE A C 1
ATOM 750 O O . ILE A 1 94 ? 5.732 -9.344 -12.647 1.00 49.12 94 ILE A O 1
ATOM 754 N N . LEU A 1 95 ? 5.632 -9.936 -14.839 1.00 47.16 95 LEU A N 1
ATOM 755 C CA . LEU A 1 95 ? 4.275 -9.562 -15.286 1.00 47.16 95 LEU A CA 1
ATOM 756 C C . LEU A 1 95 ? 3.874 -8.078 -15.396 1.00 47.16 95 LEU A C 1
ATOM 758 O O . LEU A 1 95 ? 2.903 -7.630 -14.794 1.00 47.16 95 LEU A O 1
ATOM 762 N N . VAL A 1 96 ? 4.457 -7.386 -16.378 1.00 48.81 96 VAL A N 1
ATOM 763 C CA . VAL A 1 96 ? 3.786 -6.264 -17.080 1.00 48.81 96 VAL A CA 1
ATOM 764 C C . VAL A 1 96 ? 2.614 -6.717 -17.976 1.00 48.81 96 VAL A C 1
ATOM 766 O O . VAL A 1 96 ? 1.894 -5.884 -18.513 1.00 48.81 96 VAL A O 1
ATOM 769 N N . VAL A 1 97 ? 2.374 -8.026 -18.132 1.00 48.47 97 VAL A N 1
ATOM 770 C CA . VAL A 1 97 ? 1.413 -8.563 -19.119 1.00 48.47 97 VAL A CA 1
ATOM 771 C C . VAL A 1 97 ? -0.015 -8.766 -18.589 1.00 48.47 97 VAL A C 1
ATOM 773 O O . VAL A 1 97 ? -0.922 -8.975 -19.386 1.00 48.47 97 VAL A O 1
ATOM 776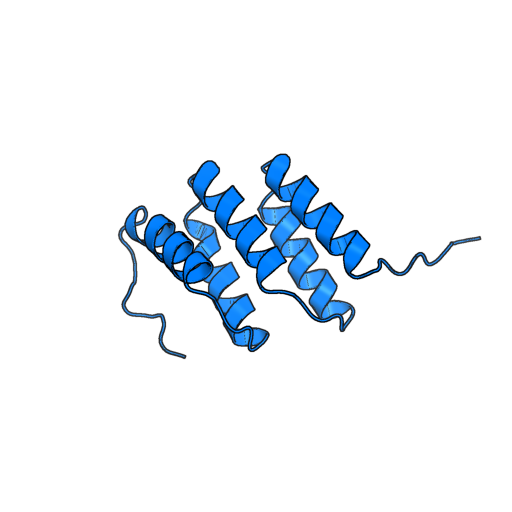 N N . HIS A 1 98 ? -0.248 -8.670 -17.273 1.00 45.09 98 HIS A N 1
ATOM 777 C CA . HIS A 1 98 ? -1.566 -8.938 -16.667 1.00 45.09 98 HIS A CA 1
ATOM 778 C C . HIS A 1 98 ? -2.198 -7.752 -15.913 1.00 45.09 98 HIS A C 1
ATOM 780 O O . HIS A 1 98 ? -3.237 -7.923 -15.286 1.00 45.09 98 HIS A O 1
ATOM 786 N N . MET A 1 99 ? -1.648 -6.534 -16.018 1.00 51.41 99 MET A N 1
ATOM 787 C CA . MET A 1 99 ? -2.314 -5.299 -15.554 1.00 51.41 99 MET A CA 1
ATOM 788 C C . MET A 1 99 ? -3.329 -4.776 -16.588 1.00 51.41 99 MET A C 1
ATOM 790 O O . MET A 1 99 ? -3.296 -3.611 -16.980 1.00 51.41 99 MET A O 1
ATOM 794 N N . ARG A 1 100 ? -4.200 -5.653 -17.093 1.00 40.88 100 ARG A N 1
ATOM 795 C CA . ARG A 1 100 ? -5.389 -5.240 -17.844 1.00 40.88 100 ARG A CA 1
ATOM 796 C C . ARG A 1 100 ? -6.588 -5.401 -16.919 1.00 40.88 100 ARG A C 1
ATOM 798 O O . ARG A 1 100 ? -6.823 -6.508 -16.439 1.00 40.88 100 ARG A O 1
ATOM 805 N N . CYS A 1 101 ? -7.249 -4.278 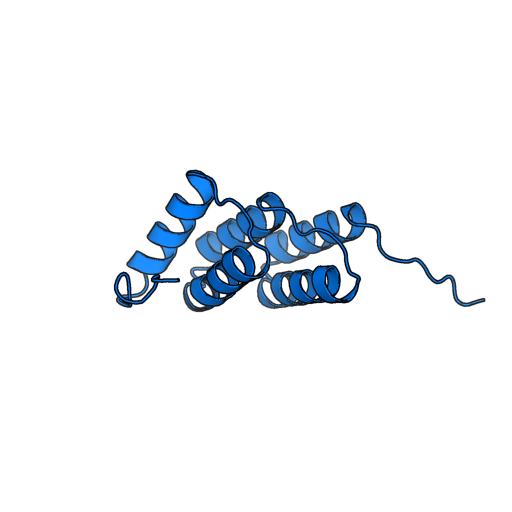-16.640 1.00 47.69 101 CYS A N 1
ATOM 806 C CA . CYS A 1 101 ? -8.595 -4.239 -16.079 1.00 47.69 101 CYS A CA 1
ATOM 807 C C . CYS A 1 101 ? -9.566 -5.034 -16.957 1.00 47.69 101 CYS A C 1
ATOM 809 O O . CYS A 1 101 ? -9.371 -5.013 -18.198 1.00 47.69 101 CYS A O 1
#

pLDDT: mean 82.74, std 15.72, range [34.88, 94.56]

Foldseek 3Di:
DDPPPPQDPVNLLVVLLVCLVVLVLVVSLVSLVVCVVSVHQDALVSLLSSLVSCLVVLVLVCLVVSLVSCVVRVYDHDPSNVVSNVSSVVSPVDDPPPPDD

Sequence (101 aa):
MKFEITPSLESYKELIKFCCSSRKVQLALDIVNQISQDGLSLSIDMLNCILHALEENHECNLVRRIYSVICCHNLKPNAETFRRMISLSVKMKILVVHMRC

Secondary structure (DSSP, 8-state):
--------HHHHHHHHHHHHHTT-HHHHHHHHHHHHHTT----HHHHHHHHHHHHHHT-GGGHHHHHHHHHHTT----HHHHHHHHHHHHHS---TTS---

Radius of gyration: 14.14 Å; Cα contacts (8 Å, |Δi|>4): 81; chains: 1; bounding box: 32×21×49 Å

Solvent-accessible surface area (backbone atoms only — not comparable to full-atom values): 6076 Å² total; per-residue (Å²): 136,82,79,83,72,75,78,47,74,66,58,51,50,52,51,33,52,52,22,26,78,66,69,37,54,68,59,29,53,51,50,54,50,47,40,53,75,72,72,46,86,83,55,64,66,61,52,44,50,47,48,50,36,30,59,77,66,68,47,45,84,52,49,62,58,53,51,50,50,34,61,76,66,70,52,78,77,51,75,66,46,52,51,48,49,49,57,34,42,64,76,40,96,65,69,91,83,69,83,68,132

Mean predicted aligned error: 7.01 Å

Nearest PDB structures (foldseek):
  4wn4-assembly2_B  TM=8.226E-01  e=4.861E-03  synthetic construct
  5orm-assembly1_A  TM=8.516E-01  e=1.203E-02  synthetic construct
  4pjq-assembly2_B  TM=8.243E-01  e=9.721E-03  unidentified
  8rdj-assembly1_F  TM=8.274E-01  e=5.955E-02  Sinapis alba
  8rdj-assembly1_G  TM=7.492E-01  e=4.325E-02  Sinapis alba

Organism: NCBI:txid152421